Protein AF-A0AAN6XTZ3-F1 (afdb_monomer)

Secondary structure (DSSP, 8-state):
-HHHHHTSHHHHBTHHHHHHHH-SS-EEEETTEEEEHHHHHHHHHHHHHHTT---TTSHHHHHHHHHHHHTSTT--S-S-SS-GGGG----S---GGGHHHHHHHHHTSB-SSTTHHHHHHHTT-TT-GGGT----TTS-HHHHHHHHHHHHHHHT---

Radius of gyration: 16.59 Å; Cα contacts (8 Å, |Δi|>4): 133; chains: 1; bounding box: 45×41×53 Å

Organism: NCBI:txid261697

InterPro domains:
  IPR052895 Heterokaryon Regulation/Transcriptional Modulator [PTHR24148] (1-150)

Structure (mmCIF, N/CA/C/O backbone):
data_AF-A0AAN6XTZ3-F1
#
_entry.id   AF-A0AAN6XTZ3-F1
#
loop_
_atom_site.group_PDB
_atom_site.id
_atom_site.type_symbol
_atom_site.label_atom_id
_atom_site.label_alt_id
_atom_site.label_comp_id
_atom_site.label_asym_id
_atom_site.label_entity_id
_atom_site.label_seq_id
_atom_site.pdbx_PDB_ins_code
_atom_site.Cartn_x
_atom_site.Cartn_y
_atom_site.Cartn_z
_atom_site.occupancy
_atom_site.B_iso_or_equiv
_atom_site.auth_seq_id
_atom_site.auth_comp_id
_atom_site.auth_asym_id
_atom_site.auth_atom_id
_atom_site.pdbx_PDB_model_num
ATOM 1 N N . SER A 1 1 ? 15.249 5.805 -20.277 1.00 73.19 1 SER A N 1
ATOM 2 C CA . SER A 1 1 ? 16.152 5.048 -19.374 1.00 73.19 1 SER A CA 1
ATOM 3 C C . SER A 1 1 ? 15.314 4.336 -18.306 1.00 73.19 1 SER A C 1
ATOM 5 O O . SER A 1 1 ? 14.097 4.475 -18.351 1.00 73.19 1 SER A O 1
ATOM 7 N N . LEU A 1 2 ? 15.906 3.571 -17.369 1.00 71.88 2 LEU A N 1
ATOM 8 C CA . LEU A 1 2 ? 15.160 2.982 -16.234 1.00 71.88 2 LEU A CA 1
ATOM 9 C C . LEU A 1 2 ? 14.449 4.069 -15.409 1.00 71.88 2 LEU A C 1
ATOM 11 O O . LEU A 1 2 ? 13.288 3.903 -15.065 1.00 71.88 2 LEU A O 1
ATOM 15 N N . SER A 1 3 ? 15.108 5.212 -15.194 1.00 71.31 3 SER A N 1
ATOM 16 C CA . SER A 1 3 ? 14.502 6.391 -14.560 1.00 71.31 3 SER A CA 1
ATOM 17 C C . SER A 1 3 ? 13.237 6.852 -15.302 1.00 71.31 3 SER A C 1
ATOM 19 O O . SER A 1 3 ? 12.183 6.919 -14.685 1.00 71.31 3 SER A O 1
ATOM 21 N N . SER A 1 4 ? 13.278 7.023 -16.632 1.00 77.31 4 SER A N 1
ATOM 22 C CA . SER A 1 4 ? 12.083 7.407 -17.414 1.00 77.31 4 SER A CA 1
ATOM 23 C C . SER A 1 4 ? 10.931 6.396 -17.329 1.00 77.31 4 SER A C 1
ATOM 25 O O . SER A 1 4 ? 9.775 6.763 -17.506 1.00 77.31 4 SER A O 1
ATOM 27 N N . LEU A 1 5 ? 11.239 5.110 -17.124 1.00 83.38 5 LEU A N 1
ATOM 28 C CA . LEU A 1 5 ? 10.226 4.073 -16.938 1.00 83.38 5 LEU A CA 1
ATOM 29 C C . LEU A 1 5 ? 9.592 4.185 -15.547 1.00 83.38 5 LEU A C 1
ATOM 31 O O . LEU A 1 5 ? 8.371 4.179 -15.451 1.00 83.38 5 LEU A O 1
ATOM 35 N N . LEU A 1 6 ? 10.408 4.336 -14.501 1.00 82.81 6 LEU A N 1
ATOM 36 C CA . LEU A 1 6 ? 9.954 4.463 -13.113 1.00 82.81 6 LEU A CA 1
ATOM 37 C C . LEU A 1 6 ? 9.195 5.772 -12.847 1.00 82.81 6 LEU A C 1
ATOM 39 O O . LEU A 1 6 ? 8.378 5.823 -11.939 1.00 82.81 6 LEU A O 1
ATOM 43 N N . SER A 1 7 ? 9.385 6.806 -13.668 1.00 81.69 7 SER A N 1
ATOM 44 C CA . SER A 1 7 ? 8.579 8.034 -13.622 1.00 81.69 7 SER A CA 1
ATOM 45 C C . SER A 1 7 ? 7.148 7.870 -14.159 1.00 81.69 7 SER A C 1
ATOM 47 O O . SER A 1 7 ? 6.393 8.837 -14.161 1.00 81.69 7 SER A O 1
ATOM 49 N N . ARG A 1 8 ? 6.753 6.692 -14.665 1.00 87.38 8 ARG A N 1
ATOM 50 C CA . ARG A 1 8 ? 5.387 6.481 -15.171 1.00 87.38 8 ARG A CA 1
ATOM 51 C C . ARG A 1 8 ? 4.372 6.402 -14.021 1.00 87.38 8 ARG A C 1
ATOM 53 O O . ARG A 1 8 ? 4.670 5.721 -13.040 1.00 87.38 8 ARG A O 1
ATOM 60 N N . PRO A 1 9 ? 3.146 6.944 -14.191 1.00 89.69 9 PRO A N 1
ATOM 61 C CA . PRO A 1 9 ? 2.116 6.969 -13.143 1.00 89.69 9 PRO A CA 1
ATOM 62 C C . PRO A 1 9 ? 1.805 5.605 -12.525 1.00 89.69 9 PRO A C 1
ATOM 64 O O . PRO A 1 9 ? 1.523 5.508 -11.339 1.00 89.69 9 PRO A O 1
ATOM 67 N N . TYR A 1 10 ? 1.908 4.528 -13.314 1.00 92.12 10 TYR A N 1
ATOM 68 C CA . TYR A 1 10 ? 1.700 3.168 -12.817 1.00 92.12 10 TYR A CA 1
ATOM 69 C C . TYR A 1 10 ? 2.506 2.882 -11.544 1.00 92.12 10 TYR A C 1
ATOM 71 O O . TYR A 1 10 ? 1.923 2.410 -10.578 1.00 92.12 10 TYR A O 1
ATOM 79 N N . PHE A 1 11 ? 3.799 3.226 -11.503 1.00 90.31 11 PHE A N 1
ATOM 80 C CA . PHE A 1 11 ? 4.665 2.890 -10.367 1.00 90.31 11 PHE A CA 1
ATOM 81 C C . PHE A 1 11 ? 4.356 3.684 -9.094 1.00 90.31 11 PHE A C 1
ATOM 83 O O . PHE A 1 11 ? 4.763 3.263 -8.013 1.00 90.31 11 PHE A O 1
ATOM 90 N N . TRP A 1 12 ? 3.650 4.807 -9.218 1.00 90.44 12 TRP A N 1
ATOM 91 C CA . TRP A 1 12 ? 3.294 5.688 -8.106 1.00 90.44 12 TRP A CA 1
ATOM 92 C C . TRP A 1 12 ? 1.975 5.309 -7.442 1.00 90.44 12 TRP A C 1
ATOM 94 O O . TRP A 1 12 ? 1.694 5.772 -6.339 1.00 90.44 12 TRP A O 1
ATOM 104 N N . ARG A 1 13 ? 1.188 4.426 -8.064 1.00 95.06 13 ARG A N 1
ATOM 105 C CA . ARG A 1 13 ? -0.081 3.959 -7.508 1.00 95.06 13 ARG A CA 1
ATOM 106 C C . ARG A 1 13 ? 0.114 3.171 -6.219 1.00 95.06 13 ARG A C 1
ATOM 108 O O . ARG A 1 13 ? 0.977 2.297 -6.143 1.00 95.06 13 ARG A O 1
ATOM 115 N N . VAL A 1 14 ? -0.790 3.374 -5.266 1.00 94.31 14 VAL A N 1
ATOM 116 C CA . VAL A 1 14 ? -0.759 2.664 -3.978 1.00 94.31 14 VAL A CA 1
ATOM 117 C C . VAL A 1 14 ? -0.860 1.140 -4.131 1.00 94.31 14 VAL A C 1
ATOM 119 O O . VAL A 1 14 ? -0.146 0.399 -3.462 1.00 94.31 14 VAL A O 1
ATOM 122 N N . TRP A 1 15 ? -1.652 0.655 -5.090 1.00 95.50 15 TRP A N 1
ATOM 123 C CA . TRP A 1 15 ? -1.812 -0.781 -5.351 1.00 95.50 15 TRP A CA 1
ATOM 124 C C . TRP A 1 15 ? -0.507 -1.495 -5.717 1.00 95.50 15 TRP A C 1
ATOM 126 O O . TRP A 1 15 ? -0.359 -2.682 -5.424 1.00 95.50 15 TRP A O 1
ATOM 136 N N . VAL A 1 16 ? 0.481 -0.782 -6.272 1.00 93.19 16 VAL A N 1
ATOM 137 C CA . VAL A 1 16 ? 1.779 -1.390 -6.590 1.00 93.19 16 VAL A CA 1
ATOM 138 C C . VAL A 1 16 ? 2.471 -1.886 -5.324 1.00 93.19 16 VAL A C 1
ATOM 140 O O . VAL A 1 16 ? 3.121 -2.926 -5.377 1.00 93.19 16 VAL A O 1
ATOM 143 N N . LEU A 1 17 ? 2.282 -1.224 -4.172 1.00 90.50 17 LEU A N 1
ATOM 144 C CA . LEU A 1 17 ? 2.824 -1.689 -2.889 1.00 90.50 17 LEU A CA 1
ATOM 145 C C . LEU A 1 17 ? 2.410 -3.136 -2.608 1.00 90.50 17 LEU A C 1
ATOM 147 O O . LEU A 1 17 ? 3.243 -3.951 -2.205 1.00 90.50 17 LEU A O 1
ATOM 151 N N . GLN A 1 18 ? 1.140 -3.455 -2.862 1.00 90.38 18 GLN A N 1
ATOM 152 C CA . GLN A 1 18 ? 0.601 -4.792 -2.682 1.00 90.38 18 GLN A CA 1
ATOM 153 C C . GLN A 1 18 ? 1.092 -5.764 -3.754 1.00 90.38 18 GLN A C 1
ATOM 155 O O . GLN A 1 18 ? 1.547 -6.859 -3.419 1.00 90.38 18 GLN A O 1
ATOM 160 N N . GLU A 1 19 ? 1.063 -5.349 -5.022 1.00 92.06 19 GLU A N 1
ATOM 161 C CA . GLU A 1 19 ? 1.520 -6.155 -6.159 1.00 92.06 19 GLU A CA 1
ATOM 162 C C . GLU A 1 19 ? 2.952 -6.668 -5.955 1.00 92.06 19 GLU A C 1
ATOM 164 O O . GLU A 1 19 ? 3.220 -7.850 -6.174 1.00 92.06 19 GLU A O 1
ATOM 169 N N . VAL A 1 20 ? 3.872 -5.819 -5.479 1.00 89.12 20 VAL A N 1
ATOM 170 C CA . VAL A 1 20 ? 5.271 -6.228 -5.267 1.00 89.12 20 VAL A CA 1
ATOM 171 C C . VAL A 1 20 ? 5.523 -6.915 -3.932 1.00 89.12 20 VAL A C 1
ATOM 173 O O . VAL A 1 20 ? 6.351 -7.824 -3.874 1.00 89.12 20 VAL A O 1
ATOM 176 N N . ALA A 1 21 ? 4.828 -6.532 -2.859 1.00 87.12 21 ALA A N 1
ATOM 177 C CA . ALA A 1 21 ? 5.050 -7.143 -1.550 1.00 87.12 21 ALA A CA 1
ATOM 178 C C . ALA A 1 21 ? 4.420 -8.537 -1.416 1.00 87.12 21 ALA A C 1
ATOM 180 O O . ALA A 1 21 ? 4.940 -9.350 -0.653 1.00 87.12 21 ALA A O 1
ATOM 181 N N . LEU A 1 22 ? 3.341 -8.840 -2.149 1.00 88.38 22 LEU A N 1
ATOM 182 C CA . LEU A 1 22 ? 2.682 -10.154 -2.105 1.00 88.38 22 LEU A CA 1
ATOM 183 C C . LEU A 1 22 ? 3.130 -11.114 -3.211 1.00 88.38 22 LEU A C 1
ATOM 185 O O . LEU A 1 22 ? 2.908 -12.324 -3.102 1.00 88.38 22 LEU A O 1
ATOM 189 N N . ALA A 1 23 ? 3.781 -10.616 -4.263 1.00 89.31 23 ALA A N 1
ATOM 190 C CA . ALA A 1 23 ? 4.283 -11.460 -5.338 1.00 89.31 23 ALA A CA 1
ATOM 191 C C . ALA A 1 23 ? 5.313 -12.482 -4.833 1.00 89.31 23 ALA A C 1
ATOM 193 O O . ALA A 1 23 ? 6.255 -12.149 -4.113 1.00 89.31 23 ALA A O 1
ATOM 194 N N . LYS A 1 24 ? 5.171 -13.741 -5.273 1.00 86.75 24 LYS A N 1
ATOM 195 C CA . LYS A 1 24 ? 6.190 -14.776 -5.035 1.00 86.75 24 LYS A CA 1
ATOM 196 C C . LYS A 1 24 ? 7.507 -14.410 -5.719 1.00 86.75 24 LYS A C 1
ATOM 198 O O . LYS A 1 24 ? 8.540 -14.442 -5.060 1.00 86.75 24 LYS A O 1
ATOM 203 N N . ASP A 1 25 ? 7.408 -13.999 -6.984 1.00 86.62 25 ASP A N 1
ATOM 204 C CA . ASP A 1 25 ? 8.515 -13.589 -7.846 1.00 86.62 25 ASP A CA 1
ATOM 205 C C . ASP A 1 25 ? 8.101 -12.357 -8.667 1.00 86.62 25 ASP A C 1
ATOM 207 O O . ASP A 1 25 ? 7.549 -12.470 -9.761 1.00 86.62 25 ASP A O 1
ATOM 211 N N . ALA A 1 26 ? 8.332 -11.158 -8.127 1.00 89.44 26 ALA A N 1
ATOM 212 C CA . ALA A 1 26 ? 8.042 -9.918 -8.845 1.00 89.44 26 ALA A CA 1
ATOM 213 C C . ALA A 1 26 ? 9.075 -9.669 -9.959 1.00 89.44 26 ALA A C 1
ATOM 215 O O . ALA A 1 26 ? 10.291 -9.704 -9.732 1.00 89.44 26 ALA A O 1
ATOM 216 N N . VAL A 1 27 ? 8.589 -9.360 -11.163 1.00 90.19 27 VAL A N 1
ATOM 217 C CA . VAL A 1 27 ? 9.408 -9.005 -12.328 1.00 90.19 27 VAL A CA 1
ATOM 218 C C . VAL A 1 27 ? 8.853 -7.763 -13.016 1.00 90.19 27 VAL A C 1
ATOM 220 O O . VAL A 1 27 ? 7.647 -7.596 -13.160 1.00 90.19 27 VAL A O 1
ATOM 223 N N . LEU A 1 28 ? 9.749 -6.895 -13.470 1.00 88.44 28 LEU A N 1
ATOM 224 C CA . LEU A 1 28 ? 9.434 -5.755 -14.314 1.00 88.44 28 LEU A CA 1
ATOM 225 C C . LEU A 1 28 ? 9.632 -6.140 -15.779 1.00 88.44 28 LEU A C 1
ATOM 227 O O . LEU A 1 28 ? 10.730 -6.543 -16.167 1.00 88.44 28 LEU A O 1
ATOM 231 N N . ILE A 1 29 ? 8.593 -5.962 -16.593 1.00 88.88 29 ILE A N 1
ATOM 232 C CA . ILE A 1 29 ? 8.621 -6.234 -18.032 1.00 88.88 29 ILE A CA 1
ATOM 233 C C . ILE A 1 29 ? 8.437 -4.921 -18.799 1.00 88.88 29 ILE A C 1
ATOM 235 O O . ILE A 1 29 ? 7.521 -4.148 -18.527 1.00 88.88 29 ILE A O 1
ATOM 239 N N . CYS A 1 30 ? 9.313 -4.656 -19.770 1.00 85.31 30 CYS A N 1
ATOM 240 C CA . CYS A 1 30 ? 9.225 -3.499 -20.660 1.00 85.31 30 CYS A CA 1
ATOM 241 C C . CYS A 1 30 ? 9.644 -3.893 -22.085 1.00 85.31 30 CYS A C 1
ATOM 243 O O . CYS A 1 30 ? 10.836 -3.980 -22.397 1.00 85.31 30 CYS A O 1
ATOM 245 N N . GLY A 1 31 ? 8.662 -4.110 -22.966 1.00 87.38 31 GLY A N 1
ATOM 246 C CA . GLY A 1 31 ? 8.906 -4.637 -24.311 1.00 87.38 31 GLY A CA 1
ATOM 247 C C . GLY A 1 31 ? 9.482 -6.053 -24.240 1.00 87.38 31 GLY A C 1
ATOM 248 O O . GLY A 1 31 ? 8.899 -6.919 -23.602 1.00 87.38 31 GLY A O 1
ATOM 249 N N . CYS A 1 32 ? 10.650 -6.279 -24.846 1.00 89.38 32 CYS A N 1
ATOM 250 C CA . CYS A 1 32 ? 11.366 -7.561 -24.792 1.00 89.38 32 CYS A CA 1
ATOM 251 C C . CYS A 1 32 ? 12.300 -7.719 -23.576 1.00 89.38 32 CYS A C 1
ATOM 253 O O . CYS A 1 32 ? 13.046 -8.693 -23.498 1.00 89.38 32 CYS A O 1
ATOM 255 N N . LYS A 1 33 ? 12.319 -6.751 -22.649 1.00 85.75 33 LYS A N 1
ATOM 256 C CA . LYS A 1 33 ? 13.211 -6.759 -21.482 1.00 85.75 33 LYS A CA 1
ATOM 257 C C . LYS A 1 33 ? 12.452 -7.182 -20.231 1.00 85.75 33 LYS A C 1
ATOM 259 O O . LYS A 1 33 ? 11.404 -6.610 -19.942 1.00 85.75 33 LYS A O 1
ATOM 264 N N . THR A 1 34 ? 13.049 -8.084 -19.457 1.00 90.38 34 THR A N 1
ATOM 265 C CA . THR A 1 34 ? 12.532 -8.550 -18.164 1.00 90.38 34 THR A CA 1
ATOM 266 C C . THR A 1 34 ? 13.618 -8.420 -17.103 1.00 90.38 34 THR A C 1
ATOM 268 O O . THR A 1 34 ? 14.762 -8.808 -17.338 1.00 90.38 34 THR A O 1
ATOM 271 N N . VAL A 1 35 ? 13.280 -7.862 -15.941 1.00 87.69 35 VAL A N 1
ATOM 272 C CA . VAL A 1 35 ? 14.207 -7.658 -14.818 1.00 87.69 35 VAL A CA 1
ATOM 273 C C . VAL A 1 35 ? 13.530 -8.086 -13.520 1.00 87.69 35 VAL A C 1
ATOM 275 O O . VAL A 1 35 ? 12.411 -7.669 -13.248 1.00 87.69 35 VAL A O 1
ATOM 278 N N . SER A 1 36 ? 14.202 -8.891 -12.693 1.00 87.56 36 SER A N 1
ATOM 279 C CA . SER A 1 36 ? 13.702 -9.225 -11.350 1.00 87.56 36 SER A CA 1
ATOM 280 C C . SER A 1 36 ? 13.569 -7.966 -10.492 1.00 87.56 36 SER A C 1
ATOM 282 O O . SER A 1 36 ? 14.508 -7.170 -10.412 1.00 87.56 36 SER A O 1
ATOM 284 N N . TRP A 1 37 ? 12.432 -7.807 -9.811 1.00 85.50 37 TRP A N 1
ATOM 285 C CA . TRP A 1 37 ? 12.169 -6.661 -8.938 1.00 85.50 37 TRP A CA 1
ATOM 286 C C . TRP A 1 37 ? 13.226 -6.521 -7.841 1.00 85.50 37 TRP A C 1
ATOM 288 O O . TRP A 1 37 ? 13.710 -5.421 -7.589 1.00 85.50 37 TRP A O 1
ATOM 298 N N . GLY A 1 38 ? 13.692 -7.641 -7.278 1.00 77.94 38 GLY A N 1
ATOM 299 C CA . GLY A 1 38 ? 14.740 -7.644 -6.254 1.00 77.94 38 GLY A CA 1
ATOM 300 C C . GLY A 1 38 ? 16.081 -7.064 -6.724 1.00 77.94 38 GLY A C 1
ATOM 301 O O . GLY A 1 38 ? 16.858 -6.571 -5.911 1.00 77.94 38 GLY A O 1
ATOM 302 N N . LEU A 1 39 ? 16.375 -7.072 -8.031 1.00 75.12 39 LEU A N 1
ATOM 303 C CA . LEU A 1 39 ? 17.559 -6.390 -8.573 1.00 75.12 39 LEU A CA 1
ATOM 304 C C . LEU A 1 39 ? 17.363 -4.872 -8.657 1.00 75.12 39 LEU A C 1
ATOM 306 O O . LEU A 1 39 ? 18.335 -4.121 -8.560 1.00 75.12 39 LEU A O 1
ATOM 310 N N . ILE A 1 40 ? 16.119 -4.425 -8.833 1.00 73.12 40 ILE A N 1
ATOM 311 C CA . ILE A 1 40 ? 15.750 -3.010 -8.890 1.00 73.12 40 ILE A CA 1
ATOM 312 C C . ILE A 1 40 ? 15.800 -2.422 -7.477 1.00 73.12 40 ILE A C 1
ATOM 314 O O . ILE A 1 40 ? 16.507 -1.439 -7.269 1.00 73.12 40 ILE A O 1
ATOM 318 N N . THR A 1 41 ? 15.171 -3.071 -6.490 1.00 68.00 41 THR A N 1
ATOM 319 C CA . THR A 1 41 ? 15.163 -2.611 -5.086 1.00 68.00 41 THR A CA 1
ATOM 320 C C . THR A 1 41 ? 16.571 -2.555 -4.487 1.00 68.00 41 THR A C 1
ATOM 322 O O . THR A 1 41 ? 16.938 -1.570 -3.846 1.00 68.00 41 THR A O 1
ATOM 325 N N . ARG A 1 42 ? 17.418 -3.562 -4.758 1.00 59.75 42 ARG A N 1
ATOM 326 C CA . ARG A 1 42 ? 18.824 -3.589 -4.311 1.00 59.75 42 ARG A CA 1
ATOM 327 C C . ARG A 1 42 ? 19.642 -2.424 -4.863 1.00 59.75 42 ARG A C 1
ATOM 329 O O . ARG A 1 42 ? 20.466 -1.877 -4.140 1.00 59.75 42 ARG A O 1
ATOM 336 N N . ARG A 1 43 ? 19.419 -2.026 -6.120 1.00 53.28 43 ARG A N 1
ATOM 337 C CA . ARG A 1 43 ? 20.100 -0.867 -6.719 1.00 53.28 43 ARG A CA 1
ATOM 338 C C . ARG A 1 43 ? 19.529 0.463 -6.230 1.00 53.28 43 ARG A C 1
ATOM 340 O O . ARG A 1 43 ? 20.303 1.383 -5.991 1.00 53.28 43 ARG A O 1
ATOM 347 N N . SER A 1 44 ? 18.219 0.556 -6.012 1.00 52.28 44 SER A N 1
ATOM 348 C CA . SER A 1 44 ? 17.575 1.754 -5.458 1.00 52.28 44 SER A CA 1
ATOM 349 C C . SER A 1 44 ? 18.013 2.051 -4.020 1.00 52.28 44 SER A C 1
ATOM 351 O O . SER A 1 44 ? 18.208 3.214 -3.679 1.00 52.28 44 SER A O 1
ATOM 353 N N . LYS A 1 45 ? 18.265 1.018 -3.202 1.00 49.50 45 LYS A N 1
ATOM 354 C CA . LYS A 1 45 ? 18.845 1.161 -1.853 1.00 49.50 45 LYS A CA 1
ATOM 355 C C . LYS A 1 45 ? 20.267 1.746 -1.870 1.00 49.50 45 LYS A C 1
ATOM 357 O O . LYS A 1 45 ? 20.612 2.506 -0.975 1.00 49.50 45 LYS A O 1
ATOM 362 N N . VAL A 1 46 ? 21.073 1.437 -2.892 1.00 37.88 46 VAL A N 1
ATOM 363 C CA . VAL A 1 46 ? 22.443 1.974 -3.050 1.00 37.88 46 VAL A CA 1
ATOM 364 C C . VAL A 1 46 ? 22.423 3.434 -3.514 1.00 37.88 46 VAL A C 1
ATOM 366 O O . VAL A 1 46 ? 23.160 4.251 -2.978 1.00 37.88 46 VAL A O 1
ATOM 369 N N . VAL A 1 47 ? 21.524 3.793 -4.438 1.00 39.66 47 VAL A N 1
ATOM 370 C CA . VAL A 1 47 ? 21.353 5.191 -4.883 1.00 39.66 47 VAL A CA 1
ATOM 371 C C . VAL A 1 47 ? 20.803 6.084 -3.759 1.00 39.66 47 VAL A C 1
ATOM 373 O O . VAL A 1 47 ? 21.160 7.256 -3.683 1.00 39.66 47 VAL A O 1
ATOM 376 N N . GLY A 1 48 ? 19.984 5.536 -2.852 1.00 38.31 48 GLY A N 1
ATOM 377 C CA . GLY A 1 48 ? 19.525 6.249 -1.655 1.00 38.31 48 GLY A CA 1
ATOM 378 C C . GLY A 1 48 ? 20.662 6.624 -0.697 1.00 38.31 48 GLY A C 1
ATOM 379 O O . GLY A 1 48 ? 20.693 7.749 -0.208 1.00 38.31 48 GLY A O 1
ATOM 380 N N . TYR A 1 49 ? 21.642 5.739 -0.499 1.00 31.09 49 TYR A N 1
ATOM 381 C CA . TYR A 1 49 ? 22.798 6.010 0.366 1.00 31.09 49 TYR A CA 1
ATOM 382 C C . TYR A 1 49 ? 23.690 7.150 -0.158 1.00 31.09 49 TYR A C 1
ATOM 384 O O . TYR A 1 49 ? 24.098 8.000 0.631 1.00 31.09 49 TYR A O 1
ATOM 392 N N . ASP A 1 50 ? 23.933 7.224 -1.472 1.00 30.86 50 ASP A N 1
ATOM 393 C CA . ASP A 1 50 ? 24.753 8.291 -2.079 1.00 30.86 50 ASP A CA 1
ATOM 394 C C . ASP A 1 50 ? 24.013 9.641 -2.178 1.00 30.86 50 ASP A C 1
ATOM 396 O O . ASP A 1 50 ? 24.644 10.694 -2.263 1.00 30.86 50 ASP A O 1
ATOM 400 N N . ALA A 1 51 ? 22.676 9.631 -2.123 1.00 37.25 51 ALA A N 1
ATOM 401 C CA . ALA A 1 51 ? 21.835 10.832 -2.099 1.00 37.25 51 ALA A CA 1
ATOM 402 C C . ALA A 1 51 ? 21.515 11.340 -0.675 1.00 37.25 51 ALA A C 1
ATOM 404 O O . ALA A 1 51 ? 20.688 12.238 -0.518 1.00 37.25 51 ALA A O 1
ATOM 405 N N . GLY A 1 52 ? 22.130 10.772 0.372 1.00 31.55 52 GLY A N 1
ATOM 406 C CA . GLY A 1 52 ? 21.856 11.144 1.767 1.00 31.55 52 GLY A CA 1
ATOM 407 C C . GLY A 1 52 ? 20.506 10.650 2.310 1.00 31.55 52 GLY A C 1
ATOM 408 O O . GLY A 1 52 ? 20.066 11.101 3.368 1.00 31.55 52 GLY A O 1
ATOM 409 N N . LEU A 1 53 ? 19.841 9.714 1.626 1.00 43.03 53 LEU A N 1
ATOM 410 C CA . LEU A 1 53 ? 18.613 9.066 2.092 1.00 43.03 53 LEU A CA 1
ATOM 411 C C . LEU A 1 53 ? 19.000 7.916 3.037 1.00 43.03 53 LEU A C 1
ATOM 413 O O . LEU A 1 53 ? 19.260 6.781 2.638 1.00 43.03 53 LEU A O 1
ATOM 417 N N . CYS A 1 54 ? 19.125 8.294 4.308 1.00 40.28 54 CYS A N 1
ATOM 418 C CA . CYS A 1 54 ? 19.642 7.511 5.424 1.00 40.28 54 CYS A CA 1
ATOM 419 C C . CYS A 1 54 ? 18.727 6.352 5.904 1.00 40.28 54 CYS A C 1
ATOM 421 O O . CYS A 1 54 ? 17.555 6.275 5.536 1.00 40.28 54 CYS A O 1
ATOM 423 N N . PRO A 1 55 ? 19.268 5.443 6.748 1.00 36.34 55 PRO A N 1
ATOM 424 C CA . PRO A 1 55 ? 18.738 4.108 7.040 1.00 36.34 55 PRO A CA 1
ATOM 425 C C . PRO A 1 55 ? 17.370 4.088 7.726 1.00 36.34 55 PRO A C 1
ATOM 427 O O . PRO A 1 55 ? 16.987 5.017 8.436 1.00 36.34 55 PRO A O 1
ATOM 430 N N . SER A 1 56 ? 16.705 2.940 7.598 1.00 41.28 56 SER A N 1
ATOM 431 C CA . SER A 1 56 ? 15.354 2.551 8.039 1.00 41.28 56 SER A CA 1
ATOM 432 C C . SER A 1 56 ? 14.884 2.933 9.457 1.00 41.28 56 SER A C 1
ATOM 434 O O . SER A 1 56 ? 13.728 2.688 9.774 1.00 41.28 56 SER A O 1
ATOM 436 N N . HIS A 1 57 ? 15.721 3.533 10.307 1.00 36.69 57 HIS A N 1
ATOM 437 C CA . HIS A 1 57 ? 15.357 4.017 11.648 1.00 36.69 57 HIS A CA 1
ATOM 438 C C . HIS A 1 57 ? 15.057 5.524 11.717 1.00 36.69 57 HIS A C 1
ATOM 440 O O . HIS A 1 57 ? 14.555 5.995 12.734 1.00 36.69 57 HIS A O 1
ATOM 446 N N . LEU A 1 58 ? 15.349 6.295 10.663 1.00 34.78 58 LEU A N 1
ATOM 447 C CA . LEU A 1 58 ? 15.021 7.726 10.607 1.00 34.78 58 LEU A CA 1
ATOM 448 C C . LEU A 1 58 ? 13.730 8.035 9.843 1.00 34.78 58 LEU A C 1
ATOM 450 O O . LEU A 1 58 ? 13.264 9.164 9.942 1.00 34.78 58 LEU A O 1
ATOM 454 N N . VAL A 1 59 ? 13.116 7.050 9.173 1.00 43.62 59 VAL A N 1
ATOM 455 C CA . VAL A 1 59 ? 11.837 7.194 8.444 1.00 43.62 59 VAL A CA 1
ATOM 456 C C . VAL A 1 59 ? 10.787 7.865 9.342 1.00 43.62 59 VAL A C 1
ATOM 458 O O . VAL A 1 59 ? 10.283 8.931 9.013 1.00 43.62 59 VAL A O 1
ATOM 461 N N . SER A 1 60 ? 10.603 7.385 10.573 1.00 39.09 60 SER A N 1
ATOM 462 C CA . SER A 1 60 ? 9.593 7.928 1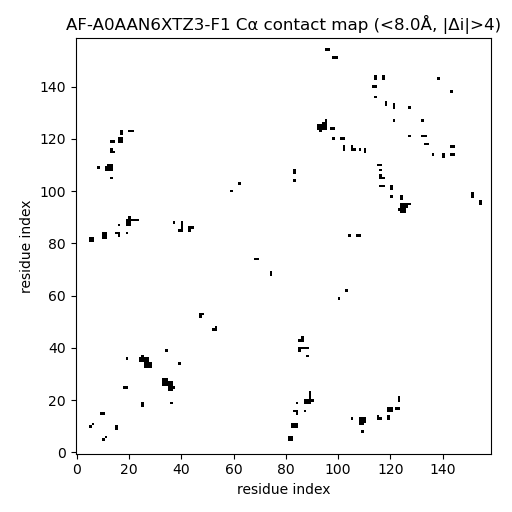1.493 1.00 39.09 60 SER A CA 1
ATOM 463 C C . SER A 1 60 ? 9.859 9.365 11.983 1.00 39.09 60 SER A C 1
ATOM 465 O O . SER A 1 60 ? 8.916 10.071 12.325 1.00 39.09 60 SER A O 1
ATOM 467 N N . LYS A 1 61 ? 11.117 9.839 12.024 1.00 35.94 61 LYS A N 1
ATOM 468 C CA . LYS A 1 61 ? 11.444 11.231 12.419 1.00 35.94 61 LYS A CA 1
ATOM 469 C C . LYS A 1 61 ? 11.564 12.182 11.227 1.00 35.94 61 LYS A C 1
ATOM 471 O O . LYS A 1 61 ? 11.343 13.379 11.383 1.00 35.94 61 LYS A O 1
ATOM 476 N N . PHE A 1 62 ? 11.903 11.665 10.049 1.00 39.94 62 PHE A N 1
ATOM 477 C CA . PHE A 1 62 ? 12.034 12.445 8.821 1.00 39.94 62 PHE A CA 1
ATOM 478 C C . PHE A 1 62 ? 10.666 12.729 8.182 1.00 39.94 62 PHE A C 1
ATOM 480 O O . PHE A 1 62 ? 10.466 13.817 7.643 1.00 39.94 62 PHE A O 1
ATOM 487 N N . ASN A 1 63 ? 9.695 11.824 8.347 1.00 46.12 63 ASN A N 1
ATOM 488 C CA . ASN A 1 63 ? 8.343 11.984 7.802 1.00 46.12 63 ASN A CA 1
ATOM 489 C C . ASN A 1 63 ? 7.556 13.107 8.498 1.00 46.12 63 ASN A C 1
ATOM 491 O O . ASN A 1 63 ? 6.809 13.819 7.839 1.00 46.12 63 ASN A O 1
ATOM 495 N N . ALA A 1 64 ? 7.813 13.386 9.783 1.00 41.00 64 ALA A N 1
ATOM 496 C CA . ALA A 1 64 ? 7.221 14.539 10.471 1.00 41.00 64 ALA A CA 1
ATOM 497 C C . ALA A 1 64 ? 7.690 15.891 9.886 1.00 41.00 64 ALA A C 1
ATOM 499 O O . ALA A 1 64 ? 6.898 16.822 9.757 1.00 41.00 64 ALA A O 1
ATOM 500 N N . LEU A 1 65 ? 8.963 16.002 9.482 1.00 38.91 65 LEU A N 1
ATOM 501 C CA . LEU A 1 65 ? 9.487 17.203 8.818 1.00 38.91 65 LEU A CA 1
ATOM 502 C C . LEU A 1 65 ? 9.092 17.258 7.333 1.00 38.91 65 LEU A C 1
ATOM 504 O O . LEU A 1 65 ? 8.799 18.338 6.829 1.00 38.91 65 LEU A O 1
ATOM 508 N N . GLN A 1 66 ? 9.018 16.120 6.635 1.00 43.03 66 GLN A N 1
ATOM 509 C CA . GLN A 1 66 ? 8.521 16.062 5.254 1.00 43.03 66 GLN A CA 1
ATOM 510 C C . GLN A 1 66 ? 7.027 16.377 5.145 1.00 43.03 66 GLN A C 1
ATOM 512 O O . GLN A 1 66 ? 6.647 17.087 4.220 1.00 43.03 66 GLN A O 1
ATOM 517 N N . ALA A 1 67 ? 6.199 15.933 6.094 1.00 40.81 67 ALA A N 1
ATOM 518 C CA . ALA A 1 67 ? 4.791 16.311 6.173 1.00 40.81 67 ALA A CA 1
ATOM 519 C C . ALA A 1 67 ? 4.644 17.831 6.352 1.00 40.81 67 ALA A C 1
ATOM 521 O O . ALA A 1 67 ? 3.898 18.464 5.609 1.00 40.81 67 ALA A O 1
ATOM 522 N N . LEU A 1 68 ? 5.433 18.454 7.239 1.00 36.69 68 LEU A N 1
ATOM 523 C CA . LEU A 1 68 ? 5.455 19.916 7.408 1.00 36.69 68 LEU A CA 1
ATOM 524 C C . LEU A 1 68 ? 5.910 20.669 6.141 1.00 36.69 68 LEU A C 1
ATOM 526 O O . LEU A 1 68 ? 5.403 21.753 5.859 1.00 36.69 68 LEU A O 1
ATOM 530 N N . VAL A 1 69 ? 6.825 20.100 5.350 1.00 39.59 69 VAL A N 1
ATOM 531 C CA . VAL A 1 69 ? 7.281 20.677 4.069 1.00 39.59 69 VAL A CA 1
ATOM 532 C C . VAL A 1 69 ? 6.269 20.449 2.934 1.00 39.59 69 VAL A C 1
ATOM 534 O O . VAL A 1 69 ? 6.149 21.303 2.051 1.00 39.59 69 VAL A O 1
ATOM 537 N N . ALA A 1 70 ? 5.513 19.347 2.966 1.00 39.19 70 ALA A N 1
ATOM 538 C CA . ALA A 1 70 ? 4.461 19.011 2.003 1.00 39.19 70 ALA A CA 1
ATOM 539 C C . ALA A 1 70 ? 3.186 19.862 2.172 1.00 39.19 70 ALA A C 1
ATOM 541 O O . ALA A 1 70 ? 2.460 20.061 1.202 1.00 39.19 70 ALA A O 1
ATOM 542 N N . PHE A 1 71 ? 2.947 20.439 3.356 1.00 36.53 71 PHE A N 1
ATOM 543 C CA . PHE A 1 71 ? 1.881 21.430 3.577 1.00 36.53 71 PHE A CA 1
ATOM 544 C C . PHE A 1 71 ? 2.176 22.813 2.966 1.00 36.53 71 PHE A C 1
ATOM 546 O O . PHE A 1 71 ? 1.325 23.701 3.026 1.00 36.53 71 PHE A O 1
ATOM 553 N N . HIS A 1 72 ? 3.349 23.026 2.354 1.00 35.88 72 HIS A N 1
ATOM 554 C CA . HIS A 1 72 ? 3.636 24.275 1.654 1.00 35.88 72 HIS A CA 1
ATOM 555 C C . HIS A 1 72 ? 3.054 24.231 0.226 1.00 35.88 72 HIS A C 1
ATOM 557 O O . HIS A 1 72 ? 3.538 23.444 -0.590 1.00 35.88 72 HIS A O 1
ATOM 563 N N . PRO A 1 73 ? 2.101 25.113 -0.147 1.00 36.56 73 PRO A N 1
ATOM 564 C CA . PRO A 1 73 ? 1.376 25.044 -1.428 1.00 36.56 73 PRO A CA 1
ATOM 565 C C . PRO A 1 73 ? 2.247 25.252 -2.679 1.00 36.56 73 PRO A C 1
ATOM 567 O O . PRO A 1 73 ? 1.754 25.166 -3.796 1.00 36.56 73 PRO A O 1
ATOM 570 N N . GLN A 1 74 ? 3.531 25.566 -2.490 1.00 42.25 74 GLN A N 1
ATOM 571 C CA . GLN A 1 74 ? 4.504 25.848 -3.545 1.00 42.25 74 GLN A CA 1
ATOM 572 C C . GLN A 1 74 ? 5.590 24.760 -3.658 1.00 42.25 74 GLN A C 1
ATOM 574 O O . GLN A 1 74 ? 6.458 24.849 -4.526 1.00 42.25 74 GLN A O 1
ATOM 579 N N . ASN A 1 75 ? 5.561 23.725 -2.807 1.00 37.50 75 ASN A N 1
ATOM 580 C CA . ASN A 1 75 ? 6.526 22.628 -2.845 1.00 37.50 75 ASN A CA 1
ATOM 581 C C . ASN A 1 75 ? 6.002 21.489 -3.721 1.00 37.50 75 ASN A C 1
ATOM 583 O O . ASN A 1 75 ? 5.444 20.497 -3.258 1.00 37.50 75 ASN A O 1
ATOM 587 N N . ASN A 1 76 ? 6.217 21.652 -5.023 1.00 38.59 76 ASN A N 1
ATOM 588 C CA . ASN A 1 76 ? 6.084 20.605 -6.029 1.00 38.59 76 ASN A CA 1
ATOM 589 C C . ASN A 1 76 ? 6.869 19.334 -5.611 1.00 38.59 76 ASN A C 1
ATOM 591 O O . ASN A 1 76 ? 8.092 19.301 -5.672 1.00 38.59 76 ASN A O 1
ATOM 595 N N . HIS A 1 77 ? 6.159 18.309 -5.142 1.00 42.31 77 HIS A N 1
ATOM 596 C CA . HIS A 1 77 ? 6.273 16.885 -5.503 1.00 42.31 77 HIS A CA 1
ATOM 597 C C . HIS A 1 77 ? 7.630 16.260 -5.934 1.00 42.31 77 HIS A C 1
ATOM 599 O O . HIS A 1 77 ? 7.649 15.466 -6.869 1.00 42.31 77 HIS A O 1
ATOM 605 N N . TYR A 1 78 ? 8.766 16.522 -5.266 1.00 37.94 78 TYR A N 1
ATOM 606 C CA . TYR A 1 78 ? 10.049 15.886 -5.660 1.00 37.94 78 TYR A CA 1
ATOM 607 C C . TYR A 1 78 ? 11.017 15.481 -4.536 1.00 37.94 78 TYR A C 1
ATOM 609 O O . TYR A 1 78 ? 12.213 15.363 -4.795 1.00 37.94 78 TYR A O 1
ATOM 617 N N . ILE A 1 79 ? 10.579 15.238 -3.295 1.00 44.50 79 ILE A N 1
ATOM 618 C CA . ILE A 1 79 ? 11.553 14.825 -2.256 1.00 44.50 79 ILE A CA 1
ATOM 619 C C . ILE A 1 79 ? 11.898 13.322 -2.346 1.00 44.50 79 ILE A C 1
ATOM 621 O O . ILE A 1 79 ? 12.954 12.903 -1.879 1.00 44.50 79 ILE A O 1
ATOM 625 N N . THR A 1 80 ? 11.108 12.513 -3.062 1.00 48.97 80 THR A N 1
ATOM 626 C CA . THR A 1 80 ? 11.524 11.176 -3.513 1.00 48.97 80 THR A CA 1
ATOM 627 C C . THR A 1 80 ? 11.567 11.150 -5.041 1.00 48.97 80 THR A C 1
ATOM 629 O O . THR A 1 80 ? 10.556 11.248 -5.721 1.00 48.97 80 THR A O 1
ATOM 632 N N . SER A 1 81 ? 12.749 11.010 -5.640 1.00 59.50 81 SER A N 1
ATOM 633 C CA . SER A 1 81 ? 12.886 10.845 -7.101 1.00 59.50 81 SER A CA 1
ATOM 634 C C . SER A 1 81 ? 12.497 9.438 -7.586 1.00 59.50 81 SER A C 1
ATOM 636 O O . SER A 1 81 ? 12.747 9.076 -8.739 1.00 59.50 81 SER A O 1
ATOM 638 N N . LEU A 1 82 ? 11.917 8.620 -6.702 1.00 71.62 82 LEU A N 1
ATOM 639 C CA . LEU A 1 82 ? 11.687 7.196 -6.885 1.00 71.62 82 LEU A CA 1
ATOM 640 C C . LEU A 1 82 ? 10.297 6.792 -6.370 1.00 71.62 82 LEU A C 1
ATOM 642 O O . LEU A 1 82 ? 9.907 7.236 -5.289 1.00 71.62 82 LEU A O 1
ATOM 646 N N . PRO A 1 83 ? 9.591 5.900 -7.088 1.00 80.38 83 PRO A N 1
ATOM 647 C CA . PRO A 1 83 ? 8.316 5.361 -6.634 1.00 80.38 83 PRO A CA 1
ATOM 648 C C . PRO A 1 83 ? 8.409 4.648 -5.273 1.00 80.38 83 PRO A C 1
ATOM 650 O O . PRO A 1 83 ? 9.336 3.846 -5.088 1.00 80.38 83 PRO A O 1
ATOM 653 N N . PRO A 1 84 ? 7.435 4.836 -4.358 1.00 82.56 84 PRO A N 1
ATOM 654 C CA . PRO A 1 84 ? 7.444 4.220 -3.026 1.00 82.56 84 PRO A CA 1
ATOM 655 C C . PRO A 1 84 ? 7.610 2.691 -3.033 1.00 82.56 84 PRO A C 1
ATOM 657 O O . PRO A 1 84 ? 8.326 2.129 -2.202 1.00 82.56 84 PRO A O 1
ATOM 660 N N . ALA A 1 85 ? 7.041 2.009 -4.033 1.00 81.56 85 ALA A N 1
ATOM 661 C CA . ALA A 1 85 ? 7.133 0.557 -4.194 1.00 81.56 85 ALA A CA 1
ATOM 662 C C . ALA A 1 85 ? 8.571 0.023 -4.355 1.00 81.56 85 ALA A C 1
ATOM 664 O O . ALA A 1 85 ? 8.820 -1.158 -4.116 1.00 81.56 85 ALA A O 1
ATOM 665 N N . LEU A 1 86 ? 9.546 0.860 -4.726 1.00 78.62 86 LEU A N 1
ATOM 666 C CA . LEU A 1 86 ? 10.953 0.443 -4.807 1.00 78.62 86 LEU A CA 1
ATOM 667 C C . LEU A 1 86 ? 11.594 0.204 -3.435 1.00 78.62 86 LEU A C 1
ATOM 669 O O . LEU A 1 86 ? 12.616 -0.478 -3.349 1.00 78.62 86 LEU A O 1
ATOM 673 N N . GLY A 1 87 ? 10.992 0.733 -2.368 1.00 71.25 87 GLY A N 1
ATOM 674 C CA . GLY A 1 87 ? 11.341 0.388 -0.992 1.00 71.25 87 GLY A CA 1
ATOM 675 C C . GLY A 1 87 ? 10.741 -0.942 -0.526 1.00 71.25 87 GLY A C 1
ATOM 676 O O . GLY A 1 87 ? 11.097 -1.417 0.551 1.00 71.25 87 GLY A O 1
ATOM 677 N N . PHE A 1 88 ? 9.847 -1.553 -1.314 1.00 70.81 88 PHE A N 1
ATOM 678 C CA . PHE A 1 88 ? 9.088 -2.731 -0.910 1.00 70.81 88 PHE A CA 1
ATOM 679 C C . PHE A 1 88 ? 9.727 -4.000 -1.462 1.00 70.81 88 PHE A C 1
ATOM 681 O O . PHE A 1 88 ? 9.926 -4.180 -2.664 1.00 70.81 88 PHE A O 1
ATOM 688 N N . GLU A 1 89 ? 10.007 -4.910 -0.541 1.00 68.19 89 GLU A N 1
ATOM 689 C CA . GLU A 1 89 ? 10.306 -6.309 -0.809 1.00 68.19 89 GLU A CA 1
ATOM 690 C C . GLU A 1 89 ? 9.274 -7.157 -0.069 1.00 68.19 89 GLU A C 1
ATOM 692 O O . GLU A 1 89 ? 8.655 -6.686 0.892 1.00 68.19 89 GLU A O 1
ATOM 697 N N . ARG A 1 90 ? 9.101 -8.407 -0.510 1.00 69.75 90 ARG A N 1
ATOM 698 C CA . ARG A 1 90 ? 8.226 -9.373 0.151 1.00 69.75 90 ARG A CA 1
ATOM 699 C C . ARG A 1 90 ? 8.649 -9.542 1.620 1.00 69.75 90 ARG A C 1
ATOM 7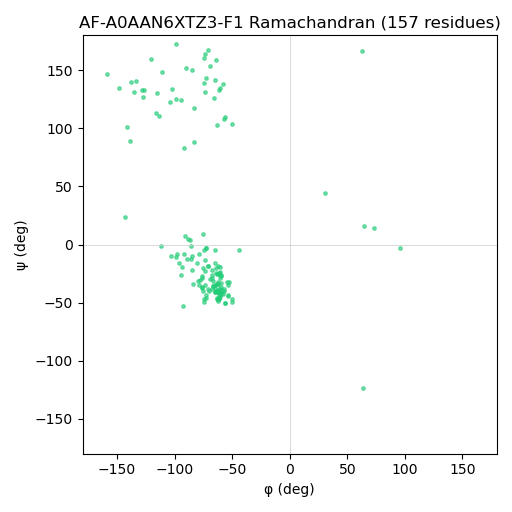01 O O . ARG A 1 90 ? 9.723 -10.098 1.869 1.00 69.75 90 ARG A O 1
ATOM 708 N N . PRO A 1 91 ? 7.854 -9.065 2.596 1.00 69.25 91 PRO A N 1
ATOM 709 C CA . PRO A 1 91 ? 8.162 -9.242 4.011 1.00 69.25 91 PRO A CA 1
ATOM 710 C C . PRO A 1 91 ? 7.877 -10.691 4.433 1.00 69.25 91 PRO A C 1
ATOM 712 O O . PRO A 1 91 ? 7.108 -11.397 3.779 1.00 69.25 91 PRO A O 1
ATOM 715 N N . LYS A 1 92 ? 8.466 -11.143 5.549 1.00 64.50 92 LYS A N 1
ATOM 716 C CA . LYS A 1 92 ? 8.066 -12.422 6.163 1.00 64.50 92 LYS A CA 1
ATOM 717 C C . LYS A 1 92 ? 6.698 -12.308 6.848 1.00 64.50 92 LYS A C 1
ATOM 719 O O . LYS A 1 92 ? 5.890 -13.207 6.667 1.00 64.50 92 LYS A O 1
ATOM 724 N N . VAL A 1 93 ? 6.456 -11.217 7.586 1.00 72.62 93 VAL A N 1
ATOM 725 C CA . VAL A 1 93 ? 5.196 -10.841 8.266 1.00 72.62 93 VAL A CA 1
ATOM 726 C C . VAL A 1 93 ? 5.225 -9.318 8.511 1.00 72.62 93 VAL A C 1
ATOM 728 O O . VAL A 1 93 ? 6.313 -8.782 8.739 1.00 72.62 93 VAL A O 1
ATOM 731 N N . ARG A 1 94 ? 4.080 -8.621 8.473 1.00 80.19 94 ARG A N 1
ATOM 732 C CA . ARG A 1 94 ? 3.924 -7.261 9.035 1.00 80.19 94 ARG A CA 1
ATOM 733 C C . ARG A 1 94 ? 2.735 -7.260 9.986 1.00 80.19 94 ARG A C 1
ATOM 735 O O . ARG A 1 94 ? 1.696 -7.779 9.609 1.00 80.19 94 ARG A O 1
ATOM 742 N N . ASP A 1 95 ? 2.890 -6.697 11.174 1.00 82.00 95 ASP A N 1
ATOM 743 C CA . ASP A 1 95 ? 1.830 -6.583 12.183 1.00 82.00 95 ASP A CA 1
ATOM 744 C C . ASP A 1 95 ? 1.171 -5.194 12.174 1.00 82.00 95 ASP A C 1
ATOM 746 O O . ASP A 1 95 ? 1.622 -4.274 11.481 1.00 82.00 95 ASP A O 1
ATOM 750 N N . VAL A 1 96 ? 0.094 -5.049 12.949 1.00 79.81 96 VAL A N 1
ATOM 751 C CA . VAL A 1 96 ? -0.672 -3.800 13.078 1.00 79.81 96 VAL A CA 1
ATOM 752 C C . VAL A 1 96 ? 0.187 -2.637 13.593 1.00 79.81 96 VAL A C 1
ATOM 754 O O . VAL A 1 96 ? -0.032 -1.49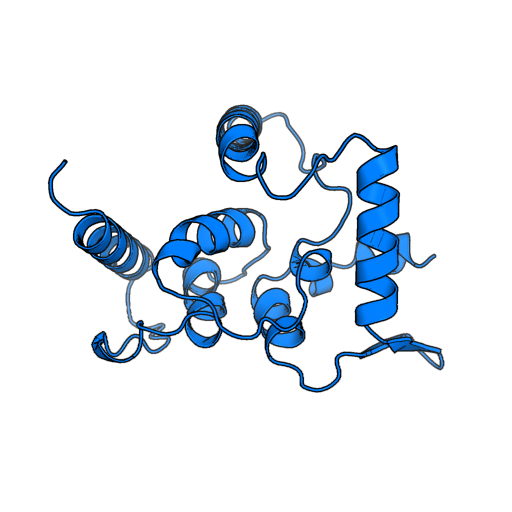6 13.188 1.00 79.81 96 VAL A O 1
ATOM 757 N N . GLY A 1 97 ? 1.251 -2.898 14.360 1.00 79.69 97 GLY A N 1
ATOM 758 C CA . GLY A 1 97 ? 2.205 -1.872 14.799 1.00 79.69 97 GLY A CA 1
ATOM 759 C C . GLY A 1 97 ? 2.957 -1.191 13.646 1.00 79.69 97 GLY A C 1
ATOM 760 O O . GLY A 1 97 ? 3.479 -0.087 13.800 1.00 79.69 97 GLY A O 1
ATOM 761 N N . GLN A 1 98 ? 2.986 -1.806 12.459 1.00 82.31 98 GLN A N 1
ATOM 762 C CA . GLN A 1 98 ? 3.570 -1.223 11.246 1.00 82.31 98 GLN A CA 1
ATOM 763 C C . GLN A 1 98 ? 2.554 -0.449 10.395 1.00 82.31 98 GLN A C 1
ATOM 765 O O . GLN A 1 98 ? 2.964 0.228 9.448 1.00 82.31 98 GLN A O 1
ATOM 770 N N . LEU A 1 99 ? 1.255 -0.513 10.716 1.00 85.00 99 LEU A N 1
ATOM 771 C CA . LEU A 1 99 ? 0.187 0.086 9.912 1.00 85.00 99 LEU A CA 1
ATOM 772 C C . LEU A 1 99 ? 0.361 1.601 9.761 1.00 85.00 99 LEU A C 1
ATOM 774 O O . LEU A 1 99 ? 0.249 2.109 8.649 1.00 85.00 99 LEU A O 1
ATOM 778 N N . LEU A 1 100 ? 0.731 2.313 10.830 1.00 84.44 100 LEU A N 1
ATOM 779 C CA . LEU A 1 100 ? 0.966 3.760 10.770 1.00 84.44 100 LEU A CA 1
ATOM 780 C C . LEU A 1 100 ? 2.095 4.129 9.790 1.00 84.44 100 LEU A C 1
ATOM 782 O O . LEU A 1 100 ? 1.946 5.054 8.996 1.00 84.44 100 LEU A O 1
ATOM 786 N N . ASN A 1 101 ? 3.196 3.370 9.786 1.00 81.62 101 ASN A N 1
ATOM 787 C CA . ASN A 1 101 ? 4.292 3.584 8.834 1.00 81.62 101 ASN A CA 1
ATOM 788 C C . ASN A 1 101 ? 3.858 3.278 7.389 1.00 81.62 101 ASN A C 1
ATOM 790 O O . ASN A 1 101 ? 4.299 3.940 6.454 1.00 81.62 101 ASN A O 1
ATOM 794 N N . LEU A 1 102 ? 3.004 2.270 7.188 1.00 85.69 102 LEU A N 1
ATOM 795 C CA . LEU A 1 102 ? 2.482 1.923 5.864 1.00 85.69 102 LEU A CA 1
ATOM 796 C C . LEU A 1 102 ? 1.491 2.967 5.338 1.00 85.69 102 LEU A C 1
ATOM 798 O O . LEU A 1 102 ? 1.534 3.279 4.150 1.00 85.69 102 LEU A O 1
ATOM 802 N N . LEU A 1 103 ? 0.643 3.524 6.206 1.00 87.69 103 LEU A N 1
ATOM 803 C CA . LEU A 1 103 ? -0.272 4.620 5.873 1.00 87.69 103 LEU A CA 1
ATOM 804 C C . LEU A 1 103 ? 0.489 5.888 5.498 1.00 87.69 103 LEU A C 1
ATOM 806 O O . LEU A 1 103 ? 0.133 6.555 4.529 1.00 87.69 103 LEU A O 1
ATOM 810 N N . ASP A 1 104 ? 1.570 6.186 6.215 1.00 82.75 104 ASP A N 1
ATOM 811 C CA . ASP A 1 104 ? 2.449 7.297 5.876 1.00 82.75 104 ASP A CA 1
ATOM 812 C C . ASP A 1 104 ? 3.073 7.113 4.482 1.00 82.75 104 ASP A C 1
ATOM 814 O O . ASP A 1 104 ? 2.995 8.014 3.651 1.00 82.75 104 ASP A O 1
ATOM 818 N N . ILE A 1 105 ? 3.553 5.912 4.146 1.00 82.69 105 ILE A N 1
ATOM 819 C CA . ILE A 1 105 ? 4.027 5.603 2.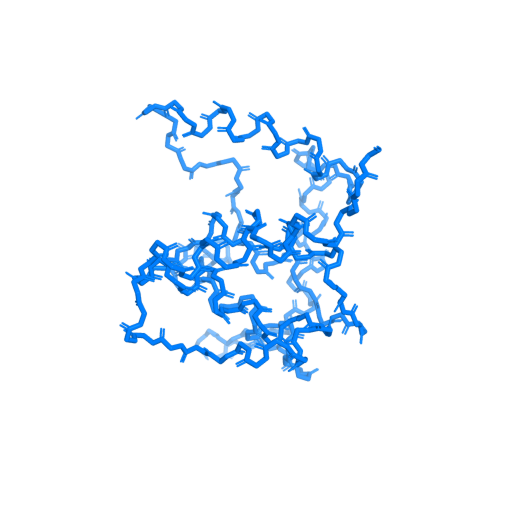786 1.00 82.69 105 ILE A CA 1
ATOM 820 C C . ILE A 1 105 ? 2.901 5.747 1.750 1.00 82.69 105 ILE A C 1
ATOM 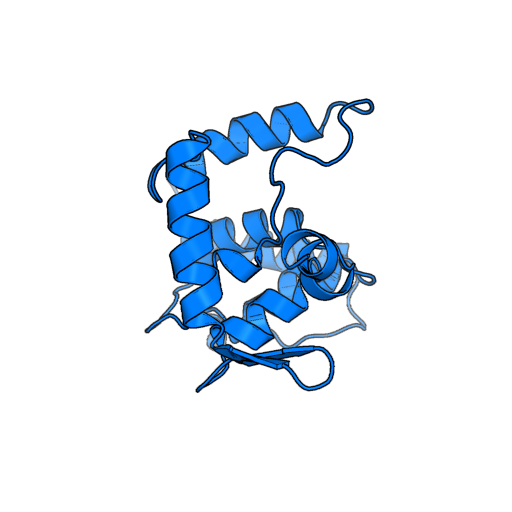822 O O . ILE A 1 105 ? 3.103 6.370 0.707 1.00 82.69 105 ILE A O 1
ATOM 826 N N . ALA A 1 106 ? 1.719 5.186 2.021 1.00 87.56 106 ALA A N 1
ATOM 827 C CA . ALA A 1 106 ? 0.567 5.250 1.123 1.00 87.56 106 ALA A CA 1
ATOM 828 C C . ALA A 1 106 ? 0.077 6.690 0.899 1.00 87.56 106 ALA A C 1
ATOM 830 O O . ALA A 1 106 ? -0.483 6.998 -0.156 1.00 87.56 106 ALA A O 1
ATOM 831 N N . SER A 1 107 ? 0.330 7.599 1.847 1.00 87.19 107 SER A N 1
ATOM 832 C CA . SER A 1 107 ? 0.015 9.021 1.702 1.00 87.19 107 SER A CA 1
ATOM 833 C C . SER A 1 107 ? 0.743 9.663 0.511 1.00 87.19 107 SER A C 1
ATOM 835 O O . SER A 1 107 ? 0.139 10.491 -0.174 1.00 87.19 107 SER A O 1
ATOM 837 N N . PHE A 1 108 ? 1.959 9.196 0.195 1.00 83.75 108 PHE A N 1
ATOM 838 C CA . PHE A 1 108 ? 2.773 9.622 -0.952 1.00 83.75 108 PHE A CA 1
ATOM 839 C C . PHE A 1 108 ? 2.467 8.867 -2.253 1.00 83.75 108 PHE A C 1
ATOM 841 O O . PHE A 1 108 ? 3.092 9.138 -3.279 1.00 83.75 108 PHE A O 1
ATOM 848 N N . CYS A 1 109 ? 1.547 7.903 -2.228 1.00 88.12 109 CYS A N 1
ATOM 849 C CA . CYS A 1 109 ? 1.117 7.183 -3.418 1.00 88.12 109 CYS A CA 1
ATOM 850 C C . CYS A 1 109 ? -0.071 7.869 -4.105 1.00 88.12 109 CYS A C 1
ATOM 852 O O . CYS A 1 109 ? -0.929 8.484 -3.464 1.00 88.12 109 CYS A O 1
ATOM 854 N N . ASP A 1 110 ? -0.157 7.667 -5.416 1.00 93.12 110 ASP A N 1
ATOM 855 C CA . ASP A 1 110 ? -1.313 8.034 -6.220 1.00 93.12 110 ASP A CA 1
ATOM 856 C C . ASP A 1 110 ? -2.470 7.064 -5.970 1.00 93.12 110 ASP A C 1
ATOM 858 O O . ASP A 1 110 ? -2.299 5.839 -5.911 1.00 93.12 110 ASP A O 1
ATOM 862 N N . ALA A 1 111 ? -3.673 7.621 -5.879 1.00 95.31 111 ALA A N 1
ATOM 863 C CA . ALA A 1 111 ? -4.915 6.873 -5.792 1.00 95.31 111 ALA A CA 1
ATOM 864 C C . ALA A 1 111 ? -6.034 7.675 -6.462 1.00 95.31 111 ALA A C 1
ATOM 866 O O . ALA A 1 111 ? -6.142 8.883 -6.252 1.00 95.31 111 ALA A O 1
ATOM 867 N N . SER A 1 112 ? -6.846 7.016 -7.292 1.00 94.56 112 SER A N 1
ATOM 868 C CA . SER A 1 112 ? -8.041 7.644 -7.872 1.00 94.56 112 SER A CA 1
ATOM 869 C C . SER A 1 112 ? -9.167 7.734 -6.847 1.00 94.56 112 SER A C 1
ATOM 871 O O . SER A 1 112 ? -9.875 8.735 -6.808 1.00 94.56 112 SER A O 1
ATOM 873 N N . ASP A 1 113 ? -9.294 6.707 -6.008 1.00 97.00 113 ASP A N 1
ATOM 874 C CA . ASP A 1 113 ? -10.165 6.699 -4.842 1.00 97.00 113 ASP A CA 1
ATOM 875 C C . ASP A 1 113 ? -9.311 6.878 -3.577 1.00 97.00 113 ASP A C 1
ATOM 877 O O . ASP A 1 113 ? -8.403 6.073 -3.357 1.00 97.00 113 ASP A O 1
ATOM 881 N N . PRO A 1 114 ? -9.551 7.898 -2.735 1.00 96.19 114 PRO A N 1
ATOM 882 C CA . PRO A 1 114 ? -8.773 8.100 -1.514 1.00 96.19 114 PRO A CA 1
ATOM 883 C C . PRO A 1 114 ? -8.743 6.873 -0.590 1.00 96.19 114 PRO A C 1
ATOM 885 O O . PRO A 1 114 ? -7.715 6.622 0.039 1.00 96.19 114 PRO A O 1
ATOM 888 N N . ARG A 1 115 ? -9.815 6.065 -0.558 1.00 95.44 115 ARG A N 1
ATOM 889 C CA . ARG A 1 115 ? -9.916 4.852 0.277 1.00 95.44 115 ARG A CA 1
ATOM 890 C C . ARG A 1 115 ? -8.892 3.787 -0.104 1.00 95.44 115 ARG A C 1
ATOM 892 O O . ARG A 1 115 ? -8.455 3.022 0.754 1.00 95.44 115 ARG A O 1
ATOM 899 N N . ASP A 1 116 ? -8.410 3.785 -1.348 1.00 96.06 116 ASP A N 1
ATOM 900 C CA . ASP A 1 116 ? -7.368 2.853 -1.794 1.00 96.06 116 ASP A CA 1
ATOM 901 C C . ASP A 1 116 ? -6.061 3.019 -1.005 1.00 96.06 116 ASP A C 1
ATOM 903 O O . ASP A 1 116 ? -5.291 2.064 -0.897 1.00 96.06 116 ASP A O 1
ATOM 907 N N . LYS A 1 117 ? -5.808 4.198 -0.411 1.00 94.12 117 LYS A N 1
ATOM 908 C CA . LYS A 1 117 ? -4.646 4.413 0.468 1.00 94.12 117 LYS A CA 1
ATOM 909 C C . LYS A 1 117 ? -4.691 3.558 1.735 1.00 94.12 117 LYS A C 1
ATOM 911 O O . LYS A 1 117 ? -3.6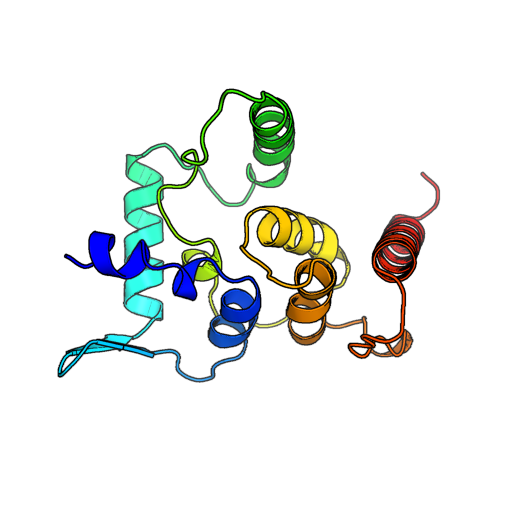39 3.243 2.285 1.00 94.12 117 LYS A O 1
ATOM 916 N N . VAL A 1 118 ? -5.887 3.157 2.157 1.00 92.88 118 VAL A N 1
ATOM 917 C CA . VAL A 1 118 ? -6.125 2.209 3.248 1.00 92.88 118 VAL A CA 1
ATOM 918 C C . VAL A 1 118 ? -6.248 0.792 2.691 1.00 92.88 118 VAL A C 1
ATOM 920 O O . VAL A 1 118 ? -5.522 -0.109 3.108 1.00 92.88 118 VAL A O 1
ATOM 923 N N . TYR A 1 119 ? -7.127 0.586 1.708 1.00 93.50 119 TYR A N 1
ATOM 924 C CA . TYR A 1 119 ? -7.486 -0.750 1.229 1.00 93.50 119 TYR A CA 1
ATOM 925 C C . TYR A 1 119 ? -6.326 -1.524 0.602 1.00 93.50 119 TYR A C 1
ATOM 927 O O . TYR A 1 119 ? -6.216 -2.733 0.816 1.00 93.50 119 TYR A O 1
ATOM 935 N N . ALA A 1 120 ? -5.397 -0.845 -0.074 1.00 92.50 120 ALA A N 1
ATOM 936 C CA . ALA A 1 120 ? -4.196 -1.484 -0.610 1.00 92.50 120 ALA A CA 1
ATOM 937 C C . ALA A 1 120 ? -3.250 -2.033 0.481 1.00 92.50 120 ALA A C 1
ATOM 939 O O . ALA A 1 120 ? -2.358 -2.833 0.185 1.00 92.50 120 ALA A O 1
ATOM 940 N N . LEU A 1 121 ? -3.415 -1.616 1.742 1.00 90.56 121 LEU A N 1
ATOM 941 C CA . LEU A 1 121 ? -2.585 -2.052 2.867 1.00 90.56 121 LEU A CA 1
ATOM 942 C C . LEU A 1 121 ? -3.172 -3.245 3.624 1.00 90.56 121 LEU A C 1
ATOM 944 O O . LEU A 1 121 ? -2.418 -3.938 4.306 1.00 90.56 121 LEU A O 1
ATOM 948 N N . LEU A 1 122 ? -4.473 -3.525 3.488 1.00 87.25 122 LEU A N 1
ATOM 949 C CA . LEU A 1 122 ? -5.150 -4.591 4.240 1.00 87.25 122 LEU A CA 1
ATOM 950 C C . LEU A 1 122 ? -4.516 -5.963 3.986 1.00 87.25 122 LEU A C 1
ATOM 952 O O . LEU A 1 122 ? -4.287 -6.734 4.909 1.00 87.25 122 LEU A O 1
ATOM 956 N N . GLY A 1 123 ? -4.134 -6.243 2.736 1.00 84.00 123 GLY A N 1
ATOM 957 C CA . GLY A 1 123 ? -3.440 -7.483 2.378 1.00 84.00 123 GLY A CA 1
ATOM 958 C C . GLY A 1 123 ? -1.969 -7.535 2.803 1.00 84.00 123 GLY A C 1
ATOM 959 O O . GLY A 1 123 ? -1.313 -8.548 2.575 1.00 84.00 123 GLY A O 1
ATOM 960 N N . LEU A 1 124 ? -1.424 -6.452 3.363 1.00 87.69 124 LEU A N 1
ATOM 961 C CA . LEU A 1 124 ? -0.014 -6.327 3.734 1.00 87.69 124 LEU A CA 1
ATOM 962 C C . LEU A 1 124 ? 0.242 -6.470 5.227 1.00 87.69 124 LEU A C 1
ATOM 964 O O . LEU A 1 124 ? 1.412 -6.557 5.597 1.00 87.69 124 LEU A O 1
ATOM 968 N N . VAL A 1 125 ? -0.804 -6.487 6.053 1.00 86.94 125 VAL A N 1
ATOM 969 C CA . VAL A 1 125 ? -0.722 -6.470 7.514 1.00 86.94 125 VAL A CA 1
ATOM 970 C C . VAL A 1 125 ? -1.531 -7.631 8.087 1.00 86.94 125 VAL A C 1
ATOM 972 O O . VAL A 1 125 ? -2.705 -7.790 7.779 1.00 86.94 125 VAL A O 1
ATOM 975 N N . THR A 1 126 ? -0.898 -8.438 8.932 1.00 83.50 126 THR A N 1
ATOM 976 C CA . THR A 1 126 ? -1.549 -9.472 9.742 1.00 83.50 126 THR A CA 1
ATOM 977 C C . THR A 1 126 ? -2.096 -8.867 11.030 1.00 83.50 126 THR A C 1
ATOM 979 O O . THR A 1 126 ? -1.490 -7.946 11.579 1.00 83.50 126 THR A O 1
ATOM 982 N N . GLY A 1 127 ? -3.173 -9.432 11.564 1.00 75.56 127 GLY A N 1
ATOM 983 C CA . GLY A 1 127 ? -3.867 -8.945 12.759 1.00 75.56 127 GLY A CA 1
ATOM 984 C C . GLY A 1 127 ? -5.062 -8.043 12.445 1.00 75.56 127 GLY A C 1
ATOM 985 O O . GLY A 1 127 ? -5.770 -7.646 13.364 1.00 75.56 127 GLY A O 1
ATOM 986 N N . LEU A 1 128 ? -5.316 -7.749 11.165 1.00 75.81 128 LEU A N 1
ATOM 987 C CA . LEU A 1 128 ? -6.509 -7.022 10.717 1.00 75.81 128 LEU A CA 1
ATOM 988 C C . LEU A 1 128 ? -7.717 -7.945 10.491 1.00 75.81 128 LEU A C 1
ATOM 990 O O . LEU A 1 128 ? -8.843 -7.476 10.356 1.00 75.81 128 LEU A O 1
ATOM 994 N N . GLU A 1 129 ? -7.507 -9.262 10.475 1.00 71.06 129 GLU A N 1
ATOM 995 C CA . GLU A 1 129 ? -8.536 -10.266 10.198 1.00 71.06 129 GLU A CA 1
ATOM 996 C C . GLU A 1 129 ? -9.704 -10.254 11.205 1.00 71.06 129 GLU A C 1
ATOM 998 O O . GLU A 1 129 ? -10.849 -10.353 10.759 1.00 71.06 129 GLU A O 1
ATOM 1003 N N . PRO A 1 130 ? -9.489 -10.094 12.532 1.00 63.28 130 PRO A N 1
ATOM 1004 C CA . PRO A 1 130 ? -10.585 -10.024 13.505 1.00 63.28 130 PRO A CA 1
ATOM 1005 C C . PRO A 1 130 ? -11.505 -8.815 13.319 1.00 63.28 130 PRO A C 1
ATOM 1007 O O . PRO A 1 130 ? -12.631 -8.828 13.810 1.00 63.28 130 PRO A O 1
ATOM 1010 N N . LEU A 1 131 ? -11.033 -7.778 12.626 1.00 65.31 131 LEU A N 1
ATOM 1011 C CA . LEU A 1 131 ? -11.786 -6.550 12.390 1.00 65.31 131 LEU A CA 1
ATOM 1012 C C . LEU A 1 131 ? -12.709 -6.656 11.172 1.00 65.31 131 LEU A C 1
ATOM 1014 O O . LEU A 1 131 ? -13.524 -5.770 10.955 1.00 65.31 131 LEU A O 1
ATOM 1018 N N . GLY A 1 132 ? -12.593 -7.723 10.371 1.00 65.25 132 GLY A N 1
ATOM 1019 C CA . GLY A 1 132 ? -13.462 -7.941 9.214 1.00 65.25 132 GLY A CA 1
ATOM 1020 C C . GLY A 1 132 ? -13.324 -6.886 8.113 1.00 65.25 132 GLY A C 1
ATOM 1021 O O . GLY A 1 132 ? -14.193 -6.822 7.248 1.00 65.25 132 GLY A O 1
ATOM 1022 N N . PHE A 1 133 ? -12.249 -6.088 8.128 1.00 70.25 133 PHE A N 1
ATOM 1023 C CA . PHE A 1 133 ? -11.996 -5.048 7.134 1.00 70.25 133 PHE A CA 1
ATOM 1024 C C . PHE A 1 133 ? -11.819 -5.673 5.750 1.00 70.25 133 PHE A C 1
ATOM 1026 O O . PHE A 1 133 ? -10.776 -6.239 5.417 1.00 70.25 133 PHE A O 1
ATOM 1033 N N . LEU A 1 134 ? -12.860 -5.562 4.935 1.00 82.25 134 LEU A N 1
ATOM 1034 C CA . LEU A 1 134 ? -12.822 -5.810 3.504 1.00 82.25 134 LEU A CA 1
ATOM 1035 C C . LEU A 1 134 ? -13.012 -4.468 2.798 1.00 82.25 134 LEU A C 1
ATOM 1037 O O . LEU A 1 134 ? -13.713 -3.613 3.332 1.00 82.25 134 LEU A O 1
ATOM 1041 N N . PRO A 1 135 ? -12.414 -4.262 1.613 1.00 89.62 135 PRO A N 1
ATOM 1042 C CA . PRO A 1 135 ? -12.676 -3.058 0.839 1.00 89.62 135 PRO A CA 1
ATOM 1043 C C . PRO A 1 135 ? -14.175 -2.906 0.551 1.00 89.62 135 PRO A C 1
ATOM 1045 O O . PRO A 1 135 ? -14.727 -3.644 -0.269 1.00 89.62 135 PRO A O 1
ATOM 1048 N N . ASP A 1 136 ? -14.815 -1.943 1.211 1.00 91.19 136 ASP A N 1
ATOM 1049 C CA . ASP A 1 136 ? -16.199 -1.557 0.970 1.00 91.19 136 ASP A CA 1
ATOM 1050 C C . ASP A 1 136 ? -16.233 -0.138 0.391 1.00 91.19 136 ASP A C 1
ATOM 1052 O O . ASP A 1 136 ? -15.904 0.855 1.037 1.00 91.19 136 ASP A O 1
ATOM 1056 N N . TYR A 1 137 ? -16.599 -0.035 -0.884 1.00 94.38 137 TYR A N 1
ATOM 1057 C CA . TYR A 1 137 ? -16.697 1.252 -1.573 1.00 94.38 137 TYR A CA 1
ATOM 1058 C C . TYR A 1 137 ? -18.081 1.902 -1.417 1.00 94.38 137 TYR A C 1
ATOM 1060 O O . TYR A 1 137 ? -18.330 2.950 -2.025 1.00 94.38 137 TYR A O 1
ATOM 1068 N N . THR A 1 138 ? -18.975 1.306 -0.624 1.00 95.31 138 THR A N 1
ATOM 1069 C CA . THR A 1 138 ? -20.244 1.918 -0.213 1.00 95.31 138 THR A CA 1
ATOM 1070 C C . THR A 1 138 ? -20.087 2.827 1.009 1.00 95.31 138 THR A C 1
ATOM 1072 O O . THR A 1 138 ? -20.880 3.756 1.161 1.00 95.31 138 THR A O 1
ATOM 1075 N N . GLU A 1 139 ? -19.036 2.630 1.810 1.00 92.88 139 GLU A N 1
ATOM 1076 C CA . GLU A 1 139 ? -18.657 3.509 2.924 1.00 92.88 139 GLU A CA 1
ATOM 1077 C C . GLU A 1 139 ? -18.138 4.865 2.440 1.00 92.88 139 GLU A C 1
ATOM 1079 O O . GLU A 1 139 ? -17.594 4.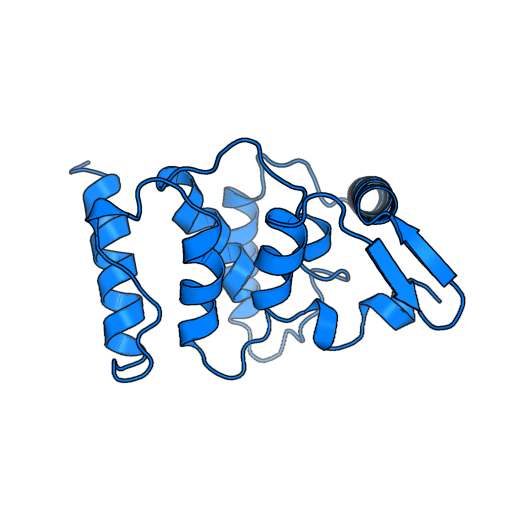984 1.340 1.00 92.88 139 GLU A O 1
ATOM 1084 N N . THR A 1 140 ? -18.264 5.909 3.257 1.00 96.81 140 THR A N 1
ATOM 1085 C CA . THR A 1 140 ? -17.670 7.207 2.914 1.00 96.81 140 THR A CA 1
ATOM 1086 C C . THR A 1 140 ? -16.148 7.175 3.071 1.00 96.81 140 THR A C 1
ATOM 1088 O O . THR A 1 140 ? -15.579 6.274 3.685 1.00 96.81 140 THR A O 1
ATOM 1091 N N . VAL A 1 141 ? -15.448 8.153 2.490 1.00 96.06 141 VAL A N 1
ATOM 1092 C CA . VAL A 1 141 ? -13.995 8.273 2.704 1.00 96.06 141 VAL A CA 1
ATOM 1093 C C . VAL A 1 141 ? -13.717 8.541 4.184 1.00 96.06 141 VAL A C 1
ATOM 1095 O O . VAL A 1 141 ? -12.775 7.999 4.750 1.00 96.06 141 VAL A O 1
ATOM 1098 N N . GLU A 1 142 ? -14.547 9.371 4.804 1.00 96.12 142 GLU A N 1
ATOM 1099 C CA . GLU A 1 142 ? -14.446 9.781 6.195 1.00 96.12 142 GLU A CA 1
ATOM 1100 C C . GLU A 1 142 ? -14.567 8.592 7.149 1.00 96.12 142 GLU A C 1
ATOM 1102 O O . GLU A 1 142 ? -13.728 8.465 8.041 1.00 96.12 142 GLU A O 1
ATOM 1107 N N . ASP A 1 143 ? -15.547 7.711 6.929 1.00 94.00 143 ASP A N 1
ATOM 1108 C CA . ASP A 1 143 ? -15.779 6.531 7.773 1.00 94.00 143 ASP A CA 1
ATOM 1109 C C . ASP A 1 143 ? -14.571 5.583 7.741 1.00 94.00 143 ASP A C 1
ATOM 1111 O O . ASP A 1 143 ? -14.008 5.255 8.785 1.00 94.00 143 ASP A O 1
ATOM 1115 N N . VAL A 1 144 ? -14.065 5.266 6.543 1.00 92.81 144 VAL A N 1
ATOM 1116 C CA . VAL A 1 144 ? -12.901 4.378 6.368 1.00 92.81 144 VAL A CA 1
ATOM 1117 C C . VAL A 1 144 ? -11.665 4.907 7.101 1.00 92.81 144 VAL A C 1
ATOM 1119 O O . VAL A 1 144 ? -10.922 4.156 7.735 1.00 92.81 144 VAL A O 1
ATOM 1122 N N . TYR A 1 145 ? -11.406 6.213 7.017 1.00 92.31 145 TYR A N 1
ATOM 1123 C CA . TYR A 1 145 ? -10.261 6.820 7.698 1.00 92.31 145 TYR A CA 1
ATOM 1124 C C . TYR A 1 145 ? -10.472 6.929 9.213 1.00 92.31 145 TYR A C 1
ATOM 1126 O O . TYR A 1 145 ? -9.507 6.781 9.970 1.00 92.31 145 TYR A O 1
ATOM 1134 N N . LEU A 1 146 ? -11.705 7.182 9.658 1.00 91.94 146 LEU A N 1
ATOM 1135 C CA . LEU A 1 146 ? -12.060 7.233 11.073 1.00 91.94 146 LEU A CA 1
ATOM 1136 C C . LEU A 1 146 ? -11.851 5.872 11.736 1.00 91.94 146 LEU A C 1
ATOM 1138 O O . LEU A 1 146 ? -11.220 5.804 12.791 1.00 91.94 146 LEU A O 1
ATOM 1142 N N . ASP A 1 147 ? -12.303 4.798 11.101 1.00 89.12 147 ASP A N 1
ATOM 1143 C CA . ASP A 1 147 ? -12.175 3.454 11.655 1.00 89.12 147 ASP A CA 1
ATOM 1144 C C . ASP A 1 147 ? -10.712 3.029 11.804 1.00 89.12 147 ASP A C 1
ATOM 1146 O O . ASP A 1 147 ? -10.311 2.498 12.844 1.00 89.12 147 ASP A O 1
ATOM 1150 N N . ILE A 1 148 ? -9.871 3.343 10.814 1.00 88.44 148 ILE A N 1
ATOM 1151 C CA . ILE A 1 148 ? -8.424 3.115 10.905 1.00 88.44 148 ILE A CA 1
ATOM 1152 C C . ILE A 1 148 ? -7.793 3.947 12.026 1.00 88.44 148 ILE A C 1
ATOM 1154 O O . ILE A 1 148 ? -6.921 3.453 12.744 1.00 88.44 148 ILE A O 1
ATOM 1158 N N . ALA A 1 149 ? -8.217 5.198 12.211 1.00 89.69 149 ALA A N 1
ATOM 1159 C CA . ALA A 1 149 ? -7.717 6.034 13.299 1.00 89.69 149 ALA A CA 1
ATOM 1160 C C . ALA A 1 149 ? -8.111 5.479 14.679 1.00 89.69 149 ALA A C 1
ATOM 1162 O O . ALA A 1 149 ? -7.279 5.460 15.589 1.00 89.69 149 ALA A O 1
ATOM 1163 N N . ILE A 1 150 ? -9.346 4.987 14.830 1.00 87.88 150 ILE A N 1
ATOM 1164 C CA . ILE A 1 150 ? -9.831 4.338 16.056 1.00 87.88 150 ILE A CA 1
ATOM 1165 C C . ILE A 1 150 ? -9.013 3.080 16.354 1.00 87.88 150 ILE A C 1
ATOM 1167 O O . ILE A 1 150 ? -8.548 2.908 17.481 1.00 87.88 150 ILE A O 1
ATOM 1171 N N . LEU A 1 151 ? -8.788 2.237 15.346 1.00 84.31 151 LEU A N 1
ATOM 1172 C CA . LEU A 1 151 ? -7.973 1.027 15.451 1.00 84.31 151 LEU A CA 1
ATOM 1173 C C . LEU A 1 151 ? -6.561 1.346 15.953 1.00 84.31 151 LEU A C 1
ATOM 1175 O O . LEU A 1 151 ? -6.096 0.757 16.928 1.00 84.31 151 LEU A O 1
ATOM 1179 N N . LEU A 1 152 ? -5.890 2.321 15.332 1.00 84.19 152 LEU A N 1
ATOM 1180 C CA . LEU A 1 152 ? -4.545 2.734 15.740 1.00 84.19 152 LEU A CA 1
ATOM 1181 C C . LEU A 1 152 ? -4.521 3.277 17.176 1.00 84.19 152 LEU A C 1
ATOM 1183 O O . LEU A 1 152 ? -3.585 2.999 17.923 1.00 84.19 152 LEU A O 1
ATOM 1187 N N . ALA A 1 153 ? -5.550 4.026 17.582 1.00 85.69 153 ALA A N 1
ATOM 1188 C CA . ALA A 1 153 ? -5.657 4.558 18.938 1.00 85.69 153 ALA A CA 1
ATOM 1189 C C . ALA A 1 153 ? -5.852 3.457 19.995 1.00 85.69 153 ALA A C 1
ATOM 1191 O O . ALA A 1 153 ? -5.324 3.573 21.100 1.00 85.69 153 ALA A O 1
ATOM 1192 N N . GLN A 1 154 ? -6.584 2.388 19.667 1.00 83.00 154 GLN A N 1
ATOM 1193 C CA . GLN A 1 154 ? -6.801 1.246 20.560 1.00 83.00 154 GLN A CA 1
ATOM 1194 C C . GLN A 1 154 ? -5.527 0.413 20.757 1.00 83.00 154 GLN A C 1
ATOM 1196 O O . GLN A 1 154 ? -5.228 0.017 21.883 1.00 83.00 154 GLN A O 1
ATOM 1201 N N . GLU A 1 155 ? -4.747 0.204 19.694 1.00 72.31 155 GLU A N 1
ATOM 1202 C CA . GLU A 1 155 ? -3.470 -0.528 19.742 1.00 72.31 155 GLU A CA 1
ATOM 1203 C C . GLU A 1 155 ? -2.377 0.215 20.528 1.00 72.31 155 GLU A C 1
ATOM 1205 O O . GLU A 1 155 ? -1.515 -0.413 21.142 1.00 72.31 155 GLU A O 1
ATOM 1210 N N . CYS A 1 156 ? -2.407 1.553 20.564 1.00 65.75 156 CYS A N 1
ATOM 1211 C CA . CYS A 1 156 ? -1.437 2.335 21.335 1.00 65.75 156 CYS 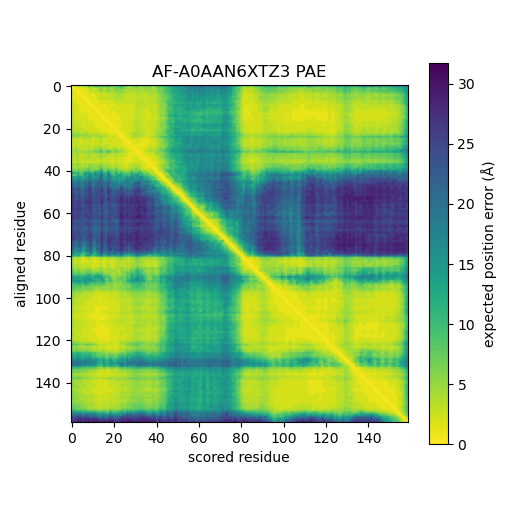A CA 1
ATOM 1212 C C . CYS A 1 156 ? -1.649 2.300 22.864 1.00 65.75 156 CYS A C 1
ATOM 1214 O O . CYS A 1 156 ? -0.731 2.684 23.587 1.00 65.75 156 CYS A O 1
ATOM 1216 N N . GLY A 1 157 ? -2.796 1.815 23.364 1.00 54.81 157 GLY A N 1
ATOM 1217 C CA . GLY A 1 157 ? -3.133 1.783 24.797 1.00 54.81 157 GLY A CA 1
ATOM 1218 C C . GLY A 1 157 ? -3.235 3.175 25.458 1.00 54.81 157 GLY A C 1
ATOM 1219 O O . GLY A 1 157 ? -2.831 4.183 24.876 1.00 54.81 157 GLY A O 1
ATOM 1220 N N . PRO A 1 158 ? -3.795 3.289 26.680 1.00 45.22 158 PRO A N 1
ATOM 1221 C CA . PRO A 1 158 ? -3.674 4.524 27.449 1.00 45.22 158 PRO A CA 1
ATOM 1222 C C . PRO A 1 158 ? -2.197 4.734 27.820 1.00 45.22 158 PRO A C 1
ATOM 1224 O O . PRO A 1 158 ? -1.577 3.830 28.384 1.00 45.22 158 PRO A O 1
ATOM 1227 N N . MET A 1 159 ? -1.650 5.905 27.475 1.00 40.16 159 MET A N 1
ATOM 1228 C CA . MET A 1 159 ? -0.330 6.356 27.945 1.00 40.16 159 MET A CA 1
ATOM 1229 C C . MET A 1 159 ? -0.233 6.362 29.472 1.00 40.16 159 MET A C 1
ATOM 1231 O O . MET A 1 159 ? -1.241 6.724 30.124 1.00 40.16 159 MET A O 1
#

Solvent-accessible surface area (backbone atoms only — not comparable to full-atom values): 9636 Å² total; per-residue (Å²): 102,72,65,66,57,51,69,36,71,72,47,34,27,30,55,43,45,38,57,43,32,69,36,93,78,43,66,49,74,59,89,97,44,76,44,54,40,71,62,51,30,60,51,49,57,54,55,30,55,80,70,70,52,71,65,92,83,45,54,81,67,50,49,61,55,48,51,63,52,60,71,38,98,80,56,78,92,59,94,60,96,59,38,71,40,51,79,51,60,58,66,95,77,40,46,63,91,48,46,65,62,50,44,57,55,26,68,77,30,47,60,96,49,76,55,43,43,54,50,38,45,57,88,59,35,48,83,50,70,91,73,66,79,64,89,61,86,86,56,54,66,65,55,60,53,48,53,52,50,52,53,55,54,60,74,65,49,87,130

Nearest PDB structures (foldseek):
  5m1h-assembly1_A  TM=4.528E-01  e=4.352E+00  Human spumaretrovirus
  2jug-assembly1_B  TM=1.950E-01  e=7.396E+00  Archangium disciforme

pLDDT: mean 72.98, std 20.89, range [30.86, 97.0]

Foldseek 3Di:
DVLVVQPDLVLQALLLLLVAQVDPWDWDDDPPDIDTLVVLLVVVV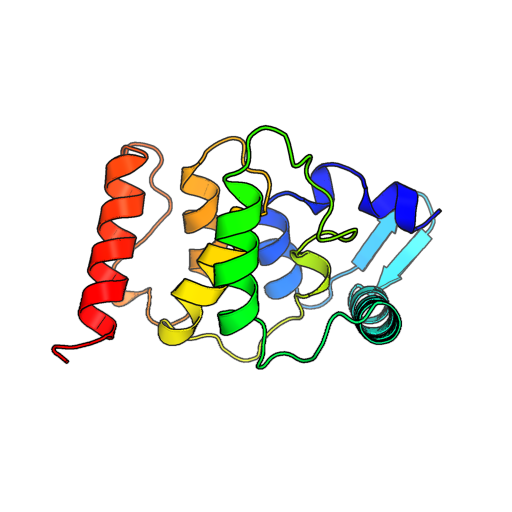VVCVVVVVDDPPCLVVVLVVVVVVVPPPPDPDPPDSGHLSSPHHHDPAAELVCLVVQLSSLVRGDDPDLLCSVQSCCSRYPPCVVVVDHDDPVDDSVVSVVVSVVVNVVVVPDD

Mean predicted aligned error: 10.61 Å

Sequence (159 aa):
SLSSLLSRPYFWRVWVLQEVALAKDAVLICGCKTVSWGLITRRSKVVGYDAGLCPSHLVSKFNALQALVAFHPQNNHYITSLPPALGFERPKVRDVGQLLNLLDIASFCDASDPRDKVYALLGLVTGLEPLGFLPDYTETVEDVYLDIAILLAQECGPM